Protein AF-A0A6L7A579-F1 (afdb_monomer_lite)

Structure (mmCIF, N/CA/C/O backbone):
data_AF-A0A6L7A579-F1
#
_entry.id   AF-A0A6L7A579-F1
#
loop_
_atom_site.group_PDB
_atom_site.id
_atom_site.type_symbol
_atom_site.label_atom_id
_atom_site.label_alt_id
_atom_site.label_comp_id
_atom_site.label_asym_id
_atom_site.label_entity_id
_atom_site.label_seq_id
_atom_site.pdbx_PDB_ins_code
_atom_site.Cartn_x
_atom_site.Cartn_y
_atom_site.Cartn_z
_atom_site.occupancy
_atom_site.B_iso_or_equiv
_atom_site.auth_seq_id
_atom_site.auth_comp_id
_atom_site.auth_asym_id
_atom_site.auth_atom_id
_atom_site.pdbx_PDB_model_num
ATOM 1 N N . THR A 1 1 ? -2.572 -8.302 8.431 1.00 76.50 1 THR A N 1
ATOM 2 C CA . THR A 1 1 ? -3.652 -7.282 8.384 1.00 76.50 1 THR A CA 1
ATOM 3 C C . THR A 1 1 ? -3.168 -5.839 8.601 1.00 76.50 1 THR A C 1
ATOM 5 O O . THR A 1 1 ? -3.385 -5.022 7.717 1.00 76.50 1 THR A O 1
ATOM 8 N N . ARG A 1 2 ? -2.414 -5.490 9.666 1.00 91.19 2 ARG A N 1
ATOM 9 C CA . ARG A 1 2 ? -2.017 -4.078 9.954 1.00 91.19 2 ARG A CA 1
ATOM 10 C C . ARG A 1 2 ? -1.195 -3.345 8.875 1.00 91.19 2 ARG A C 1
ATOM 12 O O . ARG A 1 2 ? -1.438 -2.178 8.607 1.00 91.19 2 ARG A O 1
ATOM 19 N N . LYS A 1 3 ? -0.236 -4.020 8.220 1.00 94.44 3 LYS A N 1
ATOM 20 C CA . LYS A 1 3 ? 0.605 -3.398 7.172 1.00 94.44 3 LYS A CA 1
ATOM 21 C C . LYS A 1 3 ? -0.217 -2.945 5.959 1.00 94.44 3 LYS A C 1
ATOM 23 O O . LYS A 1 3 ? 0.119 -1.949 5.327 1.00 94.44 3 LYS A O 1
ATOM 28 N N . TRP A 1 4 ? -1.281 -3.687 5.647 1.00 96.19 4 TRP A N 1
ATOM 29 C CA . TRP A 1 4 ? -2.246 -3.307 4.619 1.00 96.19 4 TRP A CA 1
ATOM 30 C C . TRP A 1 4 ? -3.017 -2.056 5.052 1.00 96.19 4 TRP A C 1
ATOM 32 O O . TRP A 1 4 ? -3.061 -1.090 4.294 1.00 96.19 4 TRP A O 1
ATOM 42 N N . ALA A 1 5 ? -3.503 -2.031 6.297 1.00 96.81 5 ALA A N 1
ATOM 43 C CA . ALA A 1 5 ? -4.303 -0.937 6.848 1.00 96.81 5 ALA A CA 1
ATOM 44 C C . ALA A 1 5 ? -3.596 0.430 6.752 1.00 96.81 5 ALA A C 1
ATOM 46 O O . ALA A 1 5 ? -4.201 1.403 6.311 1.00 96.81 5 ALA A O 1
ATOM 47 N N . TYR A 1 6 ? -2.284 0.489 7.026 1.00 95.38 6 TYR A N 1
ATOM 48 C CA . TYR A 1 6 ? -1.482 1.726 6.919 1.00 95.38 6 TYR A CA 1
ATOM 49 C C . TYR A 1 6 ? -1.500 2.350 5.521 1.00 95.38 6 TYR A C 1
ATOM 51 O O . TYR A 1 6 ? -1.305 3.553 5.359 1.00 95.38 6 TYR A O 1
ATOM 59 N N . ARG A 1 7 ? -1.678 1.522 4.486 1.00 95.19 7 ARG A N 1
ATOM 60 C CA . ARG A 1 7 ? -1.773 1.993 3.105 1.00 95.19 7 ARG A CA 1
ATOM 61 C C . ARG A 1 7 ? -3.219 2.201 2.681 1.00 95.19 7 ARG A C 1
ATOM 63 O O . ARG A 1 7 ? -3.471 3.198 2.014 1.00 95.19 7 ARG A O 1
ATOM 70 N N . ALA A 1 8 ? -4.103 1.279 3.047 1.00 96.88 8 ALA A N 1
ATOM 71 C CA . ALA A 1 8 ? -5.480 1.213 2.578 1.00 96.88 8 ALA A CA 1
ATOM 72 C C . ALA A 1 8 ? -6.372 2.328 3.138 1.00 96.88 8 ALA A C 1
ATOM 74 O O . ALA A 1 8 ? -7.205 2.822 2.393 1.00 96.88 8 ALA A O 1
ATOM 75 N N . ILE A 1 9 ? -6.130 2.820 4.362 1.00 96.62 9 ILE A N 1
ATOM 76 C CA . ILE A 1 9 ? -6.919 3.931 4.938 1.00 96.62 9 ILE A CA 1
ATOM 77 C C . ILE A 1 9 ? -6.885 5.203 4.070 1.00 96.62 9 ILE A C 1
ATOM 79 O O . ILE A 1 9 ? -7.814 6.000 4.057 1.00 96.62 9 ILE A O 1
ATOM 83 N N . ARG A 1 10 ? -5.825 5.362 3.269 1.00 95.62 10 ARG A N 1
ATOM 84 C CA . ARG A 1 10 ? -5.639 6.497 2.357 1.00 95.62 10 ARG A CA 1
ATOM 85 C C . ARG A 1 10 ? -6.471 6.395 1.072 1.00 95.62 10 ARG A C 1
ATOM 87 O O . ARG A 1 10 ? -6.445 7.327 0.276 1.00 95.62 10 ARG A O 1
ATOM 94 N N . GLN A 1 11 ? -7.185 5.290 0.839 1.00 95.44 11 GLN A N 1
ATOM 95 C CA . GLN A 1 11 ? -8.066 5.089 -0.320 1.00 95.44 11 GLN A CA 1
ATOM 96 C C . GLN A 1 11 ? -9.448 5.713 -0.081 1.00 95.44 11 GLN A C 1
ATOM 98 O O . GLN A 1 11 ? -10.465 5.040 -0.185 1.00 95.44 11 GLN A O 1
ATOM 103 N N . GLY A 1 12 ? -9.477 6.997 0.273 1.00 94.06 12 GLY A N 1
ATOM 104 C CA . GLY A 1 12 ? -10.725 7.739 0.472 1.00 94.06 12 GLY A CA 1
ATOM 105 C C . GLY A 1 12 ? -11.023 8.160 1.907 1.00 94.06 12 GLY A C 1
ATOM 106 O O . GLY A 1 12 ? -12.031 8.820 2.096 1.00 94.06 12 GLY A O 1
ATOM 107 N N . TRP A 1 13 ? -10.154 7.851 2.882 1.00 95.81 13 TRP A N 1
ATOM 108 C CA . TRP A 1 13 ? -10.311 8.274 4.285 1.00 95.81 13 TRP A CA 1
ATOM 109 C C . TRP A 1 13 ? -11.728 8.005 4.831 1.00 95.81 13 TRP A C 1
ATOM 111 O O . TRP A 1 13 ? -12.434 8.947 5.178 1.00 95.81 13 TRP A O 1
ATOM 121 N N . PRO A 1 14 ? -12.164 6.732 4.845 1.00 96.88 14 PRO A N 1
ATOM 122 C CA . PRO A 1 14 ? -13.537 6.376 5.187 1.00 96.88 14 PRO A CA 1
ATOM 123 C C . PRO A 1 14 ? -13.868 6.672 6.652 1.00 96.88 14 PRO A C 1
ATOM 125 O O . PRO A 1 14 ? -12.986 6.667 7.515 1.00 96.88 14 PRO A O 1
ATOM 128 N N . GLU A 1 15 ? -15.162 6.834 6.931 1.00 97.25 15 GLU A N 1
ATOM 129 C CA . GLU A 1 15 ? -15.686 6.940 8.293 1.00 97.25 15 GLU A CA 1
ATOM 130 C C . GLU A 1 15 ? -15.362 5.694 9.125 1.00 97.25 15 GLU A C 1
ATOM 132 O O . GLU A 1 15 ? -15.208 4.588 8.595 1.00 97.25 15 GLU A O 1
ATOM 137 N N . TYR A 1 16 ? -15.285 5.861 10.447 1.00 97.38 16 TYR A N 1
ATOM 138 C CA . TYR A 1 16 ? -14.775 4.824 11.347 1.00 97.38 16 TYR A CA 1
ATOM 139 C C . TYR A 1 16 ? -15.499 3.476 11.209 1.00 97.38 16 TYR A C 1
ATOM 141 O O . TYR A 1 16 ? -14.837 2.444 11.139 1.00 97.38 16 TYR A O 1
ATOM 149 N N . GLU A 1 17 ? -16.830 3.467 11.115 1.00 97.62 17 GLU A N 1
ATOM 150 C CA . GLU A 1 17 ? -17.601 2.219 11.000 1.00 97.62 17 GLU A CA 1
ATOM 151 C C . GLU A 1 17 ? -17.345 1.495 9.672 1.00 97.62 17 GLU A C 1
ATOM 153 O O . GLU A 1 17 ? -17.134 0.282 9.644 1.00 97.62 17 GLU A O 1
ATOM 158 N N . GLN A 1 18 ? -17.259 2.242 8.568 1.00 97.62 18 GLN A N 1
ATOM 159 C CA . GLN A 1 18 ? -16.896 1.682 7.263 1.00 97.62 18 GLN A CA 1
ATOM 160 C C . GLN A 1 18 ? -15.464 1.136 7.286 1.00 97.62 18 GLN A C 1
ATOM 162 O O . GLN A 1 18 ? -15.173 0.071 6.736 1.00 97.62 18 GLN A O 1
ATOM 167 N N . TRP A 1 19 ? -14.558 1.842 7.964 1.00 98.00 19 TRP A N 1
ATOM 168 C CA . TRP A 1 19 ? -13.176 1.415 8.118 1.00 98.00 19 TRP A CA 1
ATOM 169 C C . TRP A 1 19 ? -13.028 0.165 8.989 1.00 98.00 19 TRP A C 1
ATOM 171 O O . TRP A 1 19 ? -12.235 -0.729 8.674 1.00 98.00 19 TRP A O 1
ATOM 181 N N . LEU A 1 20 ? -13.799 0.082 10.073 1.00 98.06 20 LEU A N 1
ATOM 182 C CA . LEU A 1 20 ? -13.857 -1.082 10.944 1.00 98.06 20 LEU A CA 1
ATOM 183 C C . LEU A 1 20 ? -14.356 -2.304 10.173 1.00 98.06 20 LEU A C 1
ATOM 185 O O . LEU A 1 20 ? -13.724 -3.360 10.247 1.00 98.06 20 LEU A O 1
ATOM 189 N N . GLN A 1 21 ? -15.422 -2.139 9.392 1.00 97.75 21 GLN A N 1
ATOM 190 C CA . GLN A 1 21 ? -15.966 -3.194 8.544 1.00 97.75 21 GLN A CA 1
ATOM 191 C C . GLN A 1 21 ? -14.920 -3.698 7.537 1.00 97.75 21 GLN A C 1
ATOM 193 O O . GLN A 1 21 ? -14.650 -4.897 7.479 1.00 97.75 21 GLN A O 1
ATOM 198 N N . ALA A 1 22 ? -14.225 -2.796 6.837 1.00 97.50 22 ALA A N 1
ATOM 199 C CA . ALA A 1 22 ? -13.156 -3.170 5.906 1.00 97.50 22 ALA A CA 1
ATOM 200 C C . ALA A 1 22 ? -11.985 -3.897 6.602 1.00 97.50 22 ALA A C 1
ATOM 202 O O . ALA A 1 22 ? -11.414 -4.854 6.067 1.00 97.50 22 ALA A O 1
ATOM 203 N N . CYS A 1 23 ? -11.611 -3.464 7.811 1.00 97.62 23 CYS A N 1
ATOM 204 C CA . CYS A 1 23 ? -10.600 -4.145 8.623 1.00 97.62 23 CYS A CA 1
ATOM 205 C C . CYS A 1 23 ? -11.044 -5.552 9.036 1.00 97.62 23 CYS A C 1
ATOM 207 O O . CYS A 1 23 ? -10.220 -6.472 9.013 1.00 97.62 23 CYS A O 1
ATOM 209 N N . TYR A 1 24 ? -12.317 -5.716 9.400 1.00 97.69 24 TYR A N 1
ATOM 210 C CA . TYR A 1 24 ? -12.902 -6.998 9.778 1.00 97.69 24 TYR A CA 1
ATOM 211 C C . TYR A 1 24 ? -12.950 -7.957 8.592 1.00 97.69 24 TYR A C 1
ATOM 213 O O . TYR A 1 24 ? -12.372 -9.035 8.681 1.00 97.69 24 TYR A O 1
ATOM 221 N N . GLU A 1 25 ? -13.501 -7.546 7.451 1.00 96.81 25 GLU A N 1
ATOM 222 C CA . GLU A 1 25 ? -13.545 -8.367 6.232 1.00 96.81 25 GLU A CA 1
ATOM 223 C C . GLU A 1 25 ? -12.156 -8.858 5.831 1.00 96.81 25 GLU A C 1
ATOM 225 O O . GLU A 1 25 ? -11.950 -10.035 5.525 1.00 96.81 25 GLU A O 1
ATOM 230 N N . ARG A 1 26 ? -11.157 -7.970 5.898 1.00 96.94 26 ARG A N 1
ATOM 231 C CA . ARG A 1 26 ? -9.775 -8.332 5.588 1.00 96.94 26 ARG A CA 1
ATOM 232 C C . ARG A 1 26 ? -9.185 -9.304 6.607 1.00 96.94 26 ARG A C 1
ATOM 234 O O . ARG A 1 26 ? -8.410 -10.175 6.214 1.00 96.94 26 ARG A O 1
ATOM 241 N N . ALA A 1 27 ? -9.482 -9.132 7.893 1.00 96.69 27 ALA A N 1
ATOM 242 C CA . ALA A 1 27 ? -9.032 -10.041 8.944 1.00 96.69 27 ALA A CA 1
ATOM 243 C C . ALA A 1 27 ? -9.673 -11.425 8.782 1.00 96.69 27 ALA A C 1
ATOM 245 O O . ALA A 1 27 ? -8.947 -12.417 8.767 1.00 96.69 27 ALA A O 1
ATOM 246 N N . SER A 1 28 ? -10.984 -11.480 8.550 1.00 96.06 28 SER A N 1
ATOM 247 C CA . SER A 1 28 ? -11.737 -12.708 8.292 1.00 96.06 28 SER A CA 1
ATOM 248 C C . SER A 1 28 ? -11.216 -13.443 7.058 1.00 96.06 28 SER A C 1
ATOM 250 O O . SER A 1 28 ? -10.940 -14.636 7.129 1.00 96.06 28 SER A O 1
ATOM 252 N N . ALA A 1 29 ? -10.959 -12.733 5.954 1.00 95.88 29 ALA A N 1
ATOM 253 C CA . ALA A 1 29 ? -10.406 -13.331 4.738 1.00 95.88 29 ALA A CA 1
ATOM 254 C C . ALA A 1 29 ? -9.025 -13.981 4.948 1.00 95.88 29 ALA A C 1
ATOM 256 O O . ALA A 1 29 ? -8.717 -14.983 4.307 1.00 95.88 29 ALA A O 1
ATOM 257 N N . TYR A 1 30 ? -8.186 -13.425 5.831 1.00 95.00 30 TYR A N 1
ATOM 258 C CA . TYR A 1 30 ? -6.920 -14.061 6.208 1.00 95.00 30 TYR A CA 1
ATOM 259 C C . TYR A 1 30 ? -7.120 -15.226 7.177 1.00 95.00 30 TYR A C 1
ATOM 261 O O . TYR A 1 30 ? -6.435 -16.234 7.042 1.00 95.00 30 TYR A O 1
ATOM 269 N N . ASN A 1 31 ? -8.052 -15.102 8.123 1.00 96.19 31 ASN A N 1
ATOM 270 C CA . ASN A 1 31 ? -8.350 -16.151 9.094 1.00 96.19 31 ASN A CA 1
ATOM 271 C C . ASN A 1 31 ? -8.811 -17.452 8.413 1.00 96.19 31 ASN A C 1
ATOM 273 O O . ASN A 1 31 ? -8.404 -18.534 8.817 1.00 96.19 31 ASN A O 1
ATOM 277 N N . LEU A 1 32 ? -9.578 -17.342 7.321 1.00 94.75 32 LEU A N 1
ATOM 278 C CA . LEU A 1 32 ? -10.022 -18.483 6.507 1.00 94.75 32 LEU A CA 1
ATOM 279 C C . LEU A 1 32 ? -8.879 -19.249 5.816 1.00 94.75 32 LEU A C 1
ATOM 281 O O . LEU A 1 32 ? -9.097 -20.356 5.337 1.00 94.75 32 LEU A O 1
ATOM 285 N N . GLN A 1 33 ? -7.675 -18.677 5.736 1.00 95.50 33 GLN A N 1
ATOM 286 C CA . GLN A 1 33 ? -6.506 -19.340 5.144 1.00 95.50 33 GLN A CA 1
ATOM 287 C C . GLN A 1 33 ? -5.735 -20.192 6.161 1.00 95.50 33 GLN A C 1
ATOM 289 O O . GLN A 1 33 ? -4.794 -20.890 5.781 1.00 95.50 33 GLN A O 1
ATOM 294 N N . PHE A 1 34 ? -6.082 -20.119 7.448 1.00 94.50 34 PHE A N 1
ATOM 295 C CA . PHE A 1 34 ? -5.452 -20.930 8.482 1.00 94.50 34 PHE A CA 1
ATOM 296 C C . PHE A 1 34 ? -6.043 -22.339 8.510 1.00 94.50 34 PHE A C 1
ATOM 298 O O . PHE A 1 34 ? -7.240 -22.525 8.314 1.00 94.50 34 PHE A O 1
ATOM 305 N N . SER A 1 35 ? -5.202 -23.336 8.799 1.00 95.19 35 SER A N 1
ATOM 306 C CA . SER A 1 35 ? -5.648 -24.724 8.988 1.00 95.19 35 SER A CA 1
ATOM 307 C C . SER A 1 35 ? -6.612 -24.876 10.168 1.00 95.19 35 SER A C 1
ATOM 309 O O . SER A 1 35 ? -7.469 -25.752 10.143 1.00 95.19 35 SER A O 1
ATOM 311 N N . ALA A 1 36 ? -6.487 -24.008 11.174 1.00 95.38 36 ALA A N 1
ATOM 312 C CA . ALA A 1 36 ? -7.433 -23.854 12.270 1.00 95.38 36 ALA A CA 1
ATOM 313 C C . ALA A 1 36 ? -7.782 -22.360 12.420 1.00 95.38 36 ALA A C 1
ATOM 315 O O . ALA A 1 36 ? -6.967 -21.599 12.952 1.00 95.38 36 ALA A O 1
ATOM 316 N N . PRO A 1 37 ? -8.941 -21.911 11.908 1.00 95.81 37 PRO A N 1
ATOM 317 C CA . PRO A 1 37 ? -9.372 -20.522 12.031 1.00 95.81 37 PRO A CA 1
ATOM 318 C C . PRO A 1 37 ? -9.628 -20.116 13.488 1.00 95.81 37 PRO A C 1
ATOM 320 O O . PRO A 1 37 ? -10.117 -20.908 14.291 1.00 95.81 37 PRO A O 1
ATOM 323 N N . LEU A 1 38 ? -9.335 -18.855 13.806 1.00 95.56 38 LEU A N 1
ATOM 324 C CA . LEU A 1 38 ? -9.695 -18.223 15.078 1.00 95.56 38 LEU A CA 1
ATOM 325 C C . LEU A 1 38 ? -11.209 -18.016 15.181 1.00 95.56 38 LEU A C 1
ATOM 327 O O . LEU A 1 38 ? -11.895 -17.918 14.157 1.00 95.56 38 LEU A O 1
ATOM 331 N N . ASP A 1 39 ? -11.710 -17.883 16.408 1.00 96.06 39 ASP A N 1
ATOM 332 C CA . ASP A 1 39 ? -13.105 -17.541 16.657 1.00 96.06 39 ASP A CA 1
ATOM 333 C C . ASP A 1 39 ? -13.438 -16.110 16.209 1.00 96.06 39 ASP A C 1
ATOM 335 O O . ASP A 1 39 ? -12.579 -15.244 16.015 1.00 96.06 39 ASP A O 1
ATOM 339 N N . GLU A 1 40 ? -14.731 -15.852 16.037 1.00 94.25 40 GLU A N 1
ATOM 340 C CA . GLU A 1 40 ? -15.194 -14.577 15.509 1.00 94.25 40 GLU A CA 1
ATOM 341 C C . GLU A 1 40 ? -14.887 -13.393 16.441 1.00 94.25 40 GLU A C 1
ATOM 343 O O . GLU A 1 40 ? -14.600 -12.291 15.960 1.00 94.25 40 GLU A O 1
ATOM 348 N N . ASN A 1 41 ? -14.922 -13.593 17.761 1.00 96.50 41 ASN A N 1
ATOM 349 C CA . ASN A 1 41 ? -14.671 -12.514 18.714 1.00 96.50 41 ASN A CA 1
ATOM 350 C C . ASN A 1 41 ? -13.207 -12.083 18.669 1.00 96.50 41 ASN A C 1
ATOM 352 O O . ASN A 1 41 ? -12.935 -10.880 18.656 1.00 96.50 41 ASN A O 1
ATOM 356 N N . GLU A 1 42 ? -12.286 -13.037 18.553 1.00 96.62 42 GLU A N 1
ATOM 357 C CA . GLU A 1 42 ? -10.859 -12.763 18.402 1.00 96.62 42 GLU A CA 1
ATOM 358 C C . GLU A 1 42 ? -10.576 -11.998 17.100 1.00 96.62 42 GLU A C 1
ATOM 360 O O . GLU A 1 42 ? -9.917 -10.951 17.105 1.00 96.62 42 GLU A O 1
ATOM 365 N N . VAL A 1 43 ? -11.165 -12.429 15.976 1.00 96.94 43 VAL A N 1
ATOM 366 C CA . VAL A 1 43 ? -11.030 -11.727 14.685 1.00 96.94 43 VAL A CA 1
ATOM 367 C C . VAL A 1 43 ? -11.582 -10.300 14.764 1.00 96.94 43 VAL A C 1
ATOM 369 O O . VAL A 1 43 ? -10.920 -9.354 14.318 1.00 96.94 43 VAL A O 1
ATOM 372 N N . ARG A 1 44 ? -12.763 -10.110 15.369 1.00 96.75 44 ARG A N 1
ATOM 373 C CA . ARG A 1 44 ? -13.348 -8.776 15.602 1.00 96.75 44 ARG A CA 1
ATOM 374 C C . ARG A 1 44 ? -12.468 -7.925 16.517 1.00 96.75 44 ARG A C 1
ATOM 376 O O . ARG A 1 44 ? -12.316 -6.731 16.258 1.00 96.75 44 ARG A O 1
ATOM 383 N N . GLY A 1 45 ? -11.872 -8.506 17.556 1.00 97.62 45 GLY A N 1
ATOM 384 C CA . GLY A 1 45 ? -10.957 -7.823 18.473 1.00 97.62 45 GLY A CA 1
ATOM 385 C C . GLY A 1 45 ? -9.713 -7.296 17.757 1.00 97.62 45 GLY A C 1
ATOM 386 O O . GLY A 1 45 ? -9.379 -6.110 17.862 1.00 97.62 45 GLY A O 1
ATOM 387 N N . ILE A 1 46 ? -9.084 -8.142 16.938 1.00 96.75 46 ILE 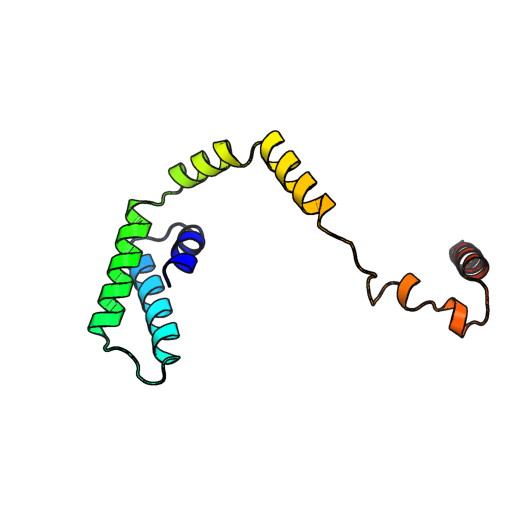A N 1
ATOM 388 C CA . ILE A 1 46 ? -7.932 -7.767 16.106 1.00 96.75 46 ILE A CA 1
ATOM 389 C C . ILE A 1 46 ? -8.317 -6.658 15.119 1.00 96.75 46 ILE A C 1
ATOM 391 O O . ILE A 1 46 ? -7.589 -5.668 14.985 1.00 96.75 46 ILE A O 1
ATOM 395 N N . ALA A 1 47 ? -9.463 -6.790 14.445 1.00 97.69 47 ALA A N 1
ATOM 396 C CA . ALA A 1 47 ? -9.957 -5.786 13.506 1.00 97.69 47 ALA A CA 1
ATOM 397 C C . ALA A 1 47 ? -10.195 -4.430 14.188 1.00 97.69 47 ALA A C 1
ATOM 399 O O . ALA A 1 47 ? -9.693 -3.415 13.702 1.00 97.69 47 ALA A O 1
ATOM 400 N N . LYS A 1 48 ? -10.864 -4.414 15.350 1.00 97.94 48 LYS A N 1
ATOM 401 C CA . LYS A 1 48 ? -11.095 -3.204 16.158 1.00 97.94 48 LYS A CA 1
ATOM 402 C C . LYS A 1 48 ? -9.796 -2.540 16.595 1.00 97.94 48 LYS A C 1
ATOM 404 O O . LYS A 1 48 ? -9.668 -1.324 16.478 1.00 97.94 48 LYS A O 1
ATOM 409 N N . SER A 1 49 ? -8.820 -3.319 17.059 1.00 97.62 49 SER A N 1
ATOM 410 C CA . SER A 1 49 ? -7.510 -2.800 17.470 1.00 97.62 49 SER A CA 1
ATOM 411 C C . SER A 1 49 ? -6.800 -2.079 16.317 1.00 97.62 49 SER A C 1
ATOM 413 O O . SER A 1 49 ? -6.343 -0.941 16.463 1.00 97.62 49 SER A O 1
ATOM 415 N N . ILE A 1 50 ? -6.782 -2.698 15.132 1.00 97.44 50 ILE A N 1
ATOM 416 C CA . ILE A 1 50 ? -6.178 -2.111 13.930 1.00 97.44 50 ILE A CA 1
ATOM 417 C C . ILE A 1 50 ? -6.944 -0.863 13.482 1.00 97.44 50 ILE A C 1
ATOM 419 O O . ILE A 1 50 ? -6.312 0.167 13.229 1.00 97.44 50 ILE A O 1
ATOM 423 N N . ALA A 1 51 ? -8.273 -0.942 13.391 1.00 97.81 51 ALA A N 1
ATOM 424 C CA . ALA A 1 51 ? -9.123 0.160 12.952 1.00 97.81 51 ALA A CA 1
ATOM 425 C C . ALA A 1 51 ? -8.955 1.377 13.868 1.00 97.81 51 ALA A C 1
ATOM 427 O O . ALA A 1 51 ? -8.605 2.454 13.393 1.00 97.81 51 ALA A O 1
ATOM 428 N N . LYS A 1 52 ? -9.073 1.187 15.187 1.00 97.81 52 LYS A N 1
ATOM 429 C CA . LYS A 1 52 ? -8.921 2.254 16.185 1.00 97.81 52 LYS A CA 1
ATOM 430 C C . LYS A 1 52 ? -7.545 2.910 16.128 1.00 97.81 52 LYS A C 1
ATOM 432 O O . LYS A 1 52 ? -7.446 4.133 16.100 1.00 97.81 52 LYS A O 1
ATOM 437 N N . TRP A 1 53 ? -6.472 2.118 16.085 1.00 97.69 53 TRP A N 1
ATOM 438 C CA . TRP A 1 53 ? -5.123 2.682 16.035 1.00 97.69 53 TRP A CA 1
ATOM 439 C C . TRP A 1 53 ? -4.880 3.458 14.737 1.00 97.69 53 TRP A C 1
ATOM 441 O O . TRP A 1 53 ? -4.355 4.567 14.765 1.00 97.69 53 TRP A O 1
ATOM 451 N N . THR A 1 54 ? -5.284 2.904 13.592 1.00 97.25 54 THR A N 1
ATOM 452 C CA . THR A 1 54 ? -5.075 3.572 12.299 1.00 97.25 54 THR A CA 1
ATOM 453 C C . THR A 1 54 ? -5.917 4.833 12.144 1.00 97.25 54 THR A C 1
ATOM 455 O O . THR A 1 54 ? -5.381 5.836 11.688 1.00 97.25 54 THR A O 1
ATOM 458 N N . PHE A 1 55 ? -7.170 4.824 12.591 1.00 96.38 55 PHE A N 1
ATOM 459 C CA . PHE A 1 55 ? -8.050 5.991 12.536 1.00 96.38 55 PHE A CA 1
ATOM 460 C C . PHE A 1 55 ? -7.550 7.145 13.423 1.00 96.38 55 PHE A C 1
ATOM 462 O O . PHE A 1 55 ? -7.587 8.300 13.023 1.00 96.38 55 PHE A O 1
ATOM 469 N N . ASN A 1 56 ? -6.990 6.837 14.598 1.00 96.25 56 ASN A N 1
ATOM 470 C CA . ASN A 1 56 ? -6.447 7.861 15.499 1.00 96.25 56 ASN A CA 1
ATOM 471 C C . ASN A 1 56 ? -5.101 8.434 15.025 1.00 96.25 56 ASN A C 1
ATOM 473 O O . ASN A 1 56 ? -4.781 9.607 15.242 1.00 96.25 56 ASN A O 1
ATOM 477 N N . ILE A 1 57 ? -4.253 7.592 14.431 1.00 95.94 57 ILE A N 1
ATOM 478 C CA . ILE A 1 57 ? -2.885 7.982 14.082 1.00 95.94 57 ILE A CA 1
ATOM 479 C C . ILE A 1 57 ? -2.809 8.617 12.699 1.00 95.94 57 ILE A C 1
ATOM 481 O O . ILE A 1 57 ? -2.069 9.591 12.542 1.00 95.94 57 ILE A O 1
ATOM 485 N N . PHE A 1 58 ? -3.546 8.100 11.718 1.00 95.75 58 PHE A N 1
ATOM 486 C CA . PHE A 1 58 ? -3.471 8.548 10.332 1.00 95.75 58 PHE A CA 1
ATOM 487 C C . PHE A 1 58 ? -4.575 9.554 10.052 1.00 95.75 58 PHE A C 1
ATOM 489 O O . PHE A 1 58 ? -5.732 9.328 10.370 1.00 95.75 58 PHE A O 1
ATOM 496 N N . SER A 1 59 ? -4.204 10.638 9.388 1.00 95.38 59 SER A N 1
ATOM 497 C CA . SER A 1 59 ? -5.148 11.589 8.824 1.00 95.38 59 SER A CA 1
ATOM 498 C C . SER A 1 59 ? -4.607 12.098 7.496 1.00 95.38 59 SER A C 1
ATOM 500 O O . SER A 1 59 ? -3.414 11.925 7.189 1.00 95.38 59 SER A O 1
ATOM 502 N N . LYS A 1 60 ? -5.478 12.726 6.710 1.00 95.62 60 LYS A N 1
ATOM 503 C CA . LYS A 1 60 ? -5.099 13.326 5.433 1.00 95.62 60 LYS A CA 1
ATOM 504 C C . LYS A 1 60 ? -4.003 14.371 5.629 1.00 95.62 60 LYS A C 1
ATOM 506 O O . LYS A 1 60 ? -2.983 14.313 4.951 1.00 95.62 60 LYS A O 1
ATOM 511 N N . GLU A 1 61 ? -4.145 15.219 6.638 1.00 96.12 61 GLU A N 1
ATOM 512 C CA . GLU A 1 61 ? -3.227 16.315 6.965 1.00 96.12 61 GLU A CA 1
ATOM 513 C C . GLU A 1 61 ? -1.856 15.777 7.385 1.00 96.12 61 GLU A C 1
ATOM 515 O O . GLU A 1 61 ? -0.822 16.230 6.894 1.00 96.12 61 GLU A O 1
ATOM 520 N N . LYS A 1 62 ? -1.829 14.754 8.252 1.00 95.44 62 LYS A N 1
ATOM 521 C CA . LYS A 1 62 ? -0.579 14.096 8.664 1.00 95.44 62 LYS A CA 1
ATOM 522 C C . LYS A 1 62 ? 0.125 13.441 7.482 1.00 95.44 62 LYS A C 1
ATOM 524 O O . LYS A 1 62 ? 1.353 13.479 7.396 1.00 95.44 62 LYS A O 1
ATOM 529 N N . PHE A 1 63 ? -0.633 12.834 6.570 1.00 94.81 63 PHE A N 1
ATOM 530 C CA . PHE A 1 63 ? -0.058 12.241 5.370 1.00 94.81 63 PHE A CA 1
ATOM 531 C C . PHE A 1 63 ? 0.489 13.308 4.416 1.00 94.81 63 PHE A C 1
ATOM 533 O O . PHE A 1 63 ? 1.591 13.143 3.898 1.00 94.81 63 PHE A O 1
ATOM 540 N N . GLU A 1 64 ? -0.225 14.413 4.221 1.00 95.19 64 GLU A N 1
ATOM 541 C CA . GLU A 1 64 ? 0.232 15.543 3.409 1.00 95.19 64 GLU A CA 1
ATOM 542 C C . GLU A 1 64 ? 1.498 16.191 3.978 1.00 95.19 64 GLU A C 1
ATOM 544 O O . GLU A 1 64 ? 2.435 16.456 3.224 1.00 95.19 64 GLU A O 1
ATOM 549 N N . ALA A 1 65 ? 1.572 16.384 5.299 1.00 95.88 65 ALA A N 1
ATOM 550 C CA . ALA A 1 65 ? 2.781 16.848 5.979 1.00 95.88 65 ALA A CA 1
ATOM 551 C C . ALA A 1 65 ? 3.949 15.878 5.748 1.00 95.88 65 ALA A C 1
ATOM 553 O O . ALA A 1 65 ? 5.001 16.274 5.251 1.00 95.88 65 ALA A O 1
ATOM 554 N N . TYR A 1 66 ? 3.727 14.579 5.969 1.00 94.25 66 TYR A N 1
ATOM 555 C CA . TYR A 1 66 ? 4.729 13.553 5.684 1.00 94.25 66 TYR A CA 1
ATOM 556 C C . TYR A 1 66 ? 5.211 13.587 4.226 1.00 94.25 66 TYR A C 1
ATOM 558 O O . TYR A 1 66 ? 6.409 13.438 3.966 1.00 94.25 66 TYR A O 1
ATOM 566 N N . VAL A 1 67 ? 4.306 13.756 3.256 1.00 94.12 67 VAL A N 1
ATOM 567 C CA . VA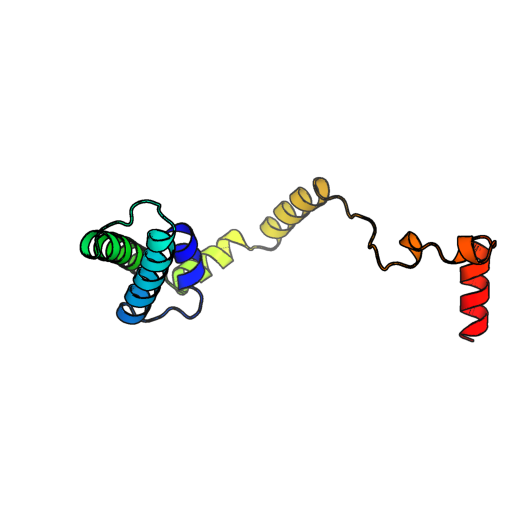L A 1 67 ? 4.669 13.848 1.835 1.00 94.12 67 VAL A CA 1
ATOM 568 C C . VAL A 1 67 ? 5.527 15.082 1.594 1.00 94.12 67 VAL A C 1
ATOM 570 O O . VAL A 1 67 ? 6.589 14.954 0.989 1.00 94.12 67 VAL A O 1
ATOM 573 N N . ARG A 1 68 ? 5.127 16.241 2.118 1.00 94.56 68 ARG A N 1
ATOM 574 C CA . ARG A 1 68 ? 5.882 17.495 2.009 1.00 94.56 68 ARG A CA 1
ATOM 575 C C . ARG A 1 68 ? 7.311 17.349 2.536 1.00 94.56 68 ARG A C 1
ATOM 577 O O . ARG A 1 68 ? 8.255 17.707 1.836 1.00 94.56 68 ARG A O 1
ATOM 584 N N . ASP A 1 69 ? 7.465 16.732 3.703 1.00 94.00 69 ASP A N 1
ATOM 585 C CA . ASP A 1 69 ? 8.760 16.586 4.374 1.00 94.00 69 ASP A CA 1
ATOM 586 C C . ASP A 1 69 ? 9.661 15.549 3.688 1.00 94.00 69 ASP A C 1
ATOM 588 O O . ASP A 1 69 ? 10.879 15.706 3.605 1.00 94.00 69 ASP A O 1
ATOM 592 N N . SER A 1 70 ? 9.073 14.467 3.166 1.00 92.56 70 SER A N 1
ATOM 593 C CA . SER A 1 70 ? 9.828 13.302 2.681 1.00 92.56 70 SER A CA 1
ATOM 594 C C . SER A 1 70 ? 9.924 13.165 1.159 1.00 92.56 70 SER A C 1
ATOM 596 O O . SER A 1 70 ? 10.722 12.350 0.683 1.00 92.56 70 SER A O 1
ATOM 598 N N . HIS A 1 71 ? 9.120 13.900 0.385 1.00 93.06 71 HIS A N 1
ATOM 599 C CA . HIS A 1 71 ? 9.068 13.829 -1.085 1.00 93.06 71 HIS A CA 1
ATOM 600 C C . HIS A 1 71 ? 9.628 15.074 -1.773 1.00 93.06 71 HIS A C 1
ATOM 602 O O . HIS A 1 71 ? 9.389 15.271 -2.963 1.00 93.06 71 HIS A O 1
ATOM 608 N N . SER A 1 72 ? 10.434 15.877 -1.075 1.00 94.75 72 SER A N 1
ATOM 609 C CA . SER A 1 72 ? 11.177 16.955 -1.725 1.00 94.75 72 SER A CA 1
ATOM 610 C C . SER A 1 72 ? 12.004 16.423 -2.904 1.00 94.75 72 SER A C 1
ATOM 612 O O . SER A 1 72 ? 12.508 15.290 -2.887 1.00 94.75 72 SER A O 1
ATOM 614 N N . SER A 1 73 ? 12.165 17.253 -3.937 1.00 94.44 73 SER A N 1
ATOM 615 C CA . SER A 1 73 ? 12.913 16.911 -5.156 1.00 94.44 73 SER A CA 1
ATOM 616 C C . SER A 1 73 ? 14.314 16.383 -4.839 1.00 94.44 73 SER A C 1
ATOM 618 O O . SER A 1 73 ? 14.771 15.408 -5.437 1.00 94.44 73 SER A O 1
ATOM 620 N N . LYS A 1 74 ? 14.970 16.962 -3.826 1.00 96.19 74 LYS A N 1
ATOM 621 C CA . LYS A 1 74 ? 16.282 16.528 -3.345 1.00 96.19 74 LYS A CA 1
ATOM 622 C C . LYS A 1 74 ? 16.256 15.103 -2.793 1.00 96.19 74 LYS A C 1
ATOM 624 O O . LYS A 1 74 ? 17.100 14.292 -3.177 1.00 96.19 74 LYS A O 1
ATOM 629 N N . ILE A 1 75 ? 15.298 14.780 -1.922 1.00 95.31 75 ILE A N 1
ATOM 630 C CA . ILE A 1 75 ? 15.187 13.443 -1.321 1.00 95.31 75 ILE A CA 1
ATOM 631 C C . ILE A 1 75 ? 14.837 12.405 -2.394 1.00 95.31 75 ILE A C 1
ATOM 633 O O . ILE A 1 75 ? 15.471 11.348 -2.457 1.00 95.31 75 ILE A O 1
ATOM 637 N N . GLN A 1 76 ? 13.875 12.711 -3.269 1.00 96.56 76 GLN A N 1
ATOM 638 C CA . GLN A 1 76 ? 13.479 11.818 -4.363 1.00 96.56 76 GLN A CA 1
ATOM 639 C C . GLN A 1 76 ? 14.620 11.597 -5.361 1.00 96.56 76 GLN A C 1
ATOM 641 O O . GLN A 1 76 ? 14.866 10.460 -5.753 1.00 96.56 76 GLN A O 1
ATOM 646 N N . SER A 1 77 ? 15.400 12.632 -5.685 1.00 96.50 77 SER A N 1
ATOM 647 C CA . SER A 1 77 ? 16.601 12.510 -6.522 1.00 96.50 77 SER A CA 1
ATOM 648 C C . SER A 1 77 ? 17.646 11.577 -5.900 1.00 96.50 77 SER A C 1
ATOM 650 O O . SER A 1 77 ? 18.175 10.692 -6.574 1.00 96.50 77 SER A O 1
ATOM 652 N N . ILE A 1 78 ? 17.909 11.693 -4.592 1.00 96.81 78 ILE A N 1
ATOM 653 C CA . ILE A 1 78 ? 18.853 10.805 -3.893 1.00 96.81 78 ILE A CA 1
ATOM 654 C C . ILE A 1 78 ? 18.367 9.351 -3.924 1.00 96.81 78 ILE A C 1
ATOM 656 O O . ILE A 1 78 ? 19.163 8.451 -4.204 1.00 96.81 78 ILE A O 1
ATOM 660 N N . ARG A 1 79 ? 17.077 9.114 -3.655 1.00 96.31 79 ARG A N 1
ATOM 661 C CA . ARG A 1 79 ? 16.465 7.775 -3.709 1.00 96.31 79 ARG A CA 1
ATOM 662 C C . ARG A 1 79 ? 16.514 7.198 -5.122 1.00 96.31 79 ARG A C 1
ATOM 664 O O . ARG A 1 79 ? 16.961 6.067 -5.292 1.00 96.31 79 ARG A O 1
ATOM 671 N N . GLY A 1 80 ? 16.133 7.993 -6.120 1.00 96.38 80 GLY A N 1
ATOM 672 C CA . GLY A 1 80 ? 16.157 7.625 -7.534 1.00 96.38 80 GLY A CA 1
ATOM 673 C C . GLY A 1 80 ? 17.561 7.274 -8.015 1.00 96.38 80 GLY A C 1
ATOM 674 O O . GLY A 1 80 ? 17.743 6.241 -8.647 1.00 96.38 80 GLY A O 1
ATOM 675 N N . ARG A 1 81 ? 18.578 8.055 -7.630 1.00 96.94 81 ARG A N 1
ATOM 676 C CA . ARG A 1 81 ? 19.985 7.747 -7.928 1.00 96.94 81 ARG A CA 1
ATOM 677 C C . ARG A 1 81 ? 20.417 6.416 -7.315 1.00 96.94 81 ARG A C 1
ATOM 679 O O . ARG A 1 81 ? 20.984 5.590 -8.019 1.00 96.94 81 ARG A O 1
ATOM 686 N N . LYS A 1 82 ? 20.138 6.187 -6.025 1.00 96.94 82 LYS A N 1
ATOM 687 C CA . LYS A 1 82 ? 20.470 4.914 -5.358 1.00 96.94 82 LYS A CA 1
ATOM 688 C C . LYS A 1 82 ? 19.783 3.726 -6.039 1.00 96.94 82 LYS A C 1
ATOM 690 O O . LYS A 1 82 ? 20.439 2.728 -6.312 1.00 96.94 82 LYS A O 1
ATOM 695 N N . GLY A 1 83 ? 18.492 3.853 -6.351 1.00 96.31 83 GLY A N 1
ATOM 696 C CA . GLY A 1 83 ? 17.740 2.827 -7.075 1.00 96.31 83 GLY A CA 1
ATOM 697 C C . GLY A 1 83 ? 18.291 2.581 -8.481 1.00 96.31 83 GLY A C 1
ATOM 698 O O . GLY A 1 83 ? 18.473 1.432 -8.867 1.00 96.31 83 GLY A O 1
ATOM 699 N N . GLY A 1 84 ? 18.633 3.650 -9.203 1.00 96.25 84 GLY A N 1
ATOM 700 C CA . GLY A 1 84 ? 19.201 3.604 -10.549 1.00 96.25 84 GLY A CA 1
ATOM 701 C C . GLY A 1 84 ? 20.549 2.889 -10.617 1.00 96.25 84 GLY A C 1
ATOM 702 O O . GLY A 1 84 ? 20.765 2.108 -11.535 1.00 96.25 84 GLY A O 1
ATOM 703 N N . LEU A 1 85 ? 21.419 3.099 -9.621 1.00 95.75 85 LEU A N 1
ATOM 704 C CA . LEU A 1 85 ? 22.722 2.426 -9.523 1.00 95.75 85 LEU A CA 1
ATOM 705 C C . LEU A 1 85 ? 22.597 0.910 -9.312 1.00 95.75 85 LEU A C 1
ATOM 707 O O . LEU A 1 85 ? 23.435 0.153 -9.793 1.00 95.75 85 LEU A O 1
ATOM 711 N N . ILE A 1 86 ? 21.564 0.470 -8.590 1.00 95.62 86 ILE A N 1
ATOM 712 C CA . ILE A 1 86 ? 21.306 -0.954 -8.328 1.00 95.62 86 ILE A CA 1
ATOM 713 C C . ILE A 1 86 ? 20.563 -1.591 -9.509 1.00 95.62 86 ILE A C 1
ATOM 715 O O . ILE A 1 86 ? 20.800 -2.747 -9.859 1.00 95.62 86 ILE A O 1
ATOM 719 N N . SER A 1 87 ? 19.646 -0.846 -10.126 1.00 95.12 87 SER A N 1
ATOM 720 C CA . SER A 1 87 ? 18.800 -1.355 -11.197 1.00 95.12 87 SER A CA 1
ATOM 721 C C . SER A 1 87 ? 19.590 -1.605 -12.481 1.00 95.12 87 SER A C 1
ATOM 723 O O . SER A 1 87 ? 20.375 -0.769 -12.922 1.00 95.12 87 SER A O 1
ATOM 725 N N . LYS A 1 88 ? 19.314 -2.730 -13.141 1.00 92.50 88 LYS A N 1
ATOM 726 C CA . LYS A 1 88 ? 19.771 -3.009 -14.506 1.00 92.50 88 LYS A CA 1
ATOM 727 C C . LYS A 1 88 ? 18.549 -3.194 -15.392 1.00 92.50 88 LYS A C 1
ATOM 729 O O . LYS A 1 88 ? 17.647 -3.958 -15.054 1.00 92.50 88 LYS A O 1
ATOM 734 N N . ARG A 1 89 ? 18.500 -2.493 -16.526 1.00 88.38 89 ARG A N 1
ATOM 735 C CA . ARG A 1 89 ? 17.415 -2.665 -17.499 1.00 88.38 89 ARG A CA 1
ATOM 736 C C . ARG A 1 89 ? 17.674 -3.937 -18.312 1.00 88.38 89 ARG A C 1
ATOM 738 O O . ARG A 1 89 ? 18.683 -4.023 -19.005 1.00 88.38 89 ARG A O 1
ATOM 745 N N . GLY A 1 90 ? 16.759 -4.900 -18.230 1.00 87.06 90 GLY A N 1
ATOM 746 C CA . GLY A 1 90 ? 16.762 -6.089 -19.086 1.00 87.06 90 GLY A CA 1
ATOM 747 C C . GLY A 1 90 ? 16.351 -5.781 -20.530 1.00 87.06 90 GLY A C 1
ATOM 748 O O . GLY A 1 90 ? 15.824 -4.706 -20.830 1.00 87.06 90 GLY A O 1
ATOM 749 N N . ALA A 1 91 ? 16.581 -6.733 -21.436 1.00 89.50 91 ALA A N 1
ATOM 750 C CA . ALA A 1 91 ? 16.075 -6.649 -22.802 1.00 89.50 91 ALA A CA 1
ATOM 751 C C . ALA A 1 91 ? 14.552 -6.864 -22.819 1.00 89.50 91 ALA A C 1
ATOM 753 O O . ALA A 1 91 ? 14.038 -7.750 -22.141 1.00 89.50 91 ALA A O 1
ATOM 754 N N . SER A 1 92 ? 13.822 -6.058 -23.593 1.00 90.38 92 SER A N 1
ATOM 755 C CA . SER A 1 92 ? 12.376 -6.241 -23.758 1.00 90.38 92 SER A CA 1
ATOM 756 C C . SER A 1 92 ? 12.108 -7.432 -24.690 1.00 90.38 92 SER A C 1
ATOM 758 O O . SER A 1 92 ? 12.606 -7.392 -25.821 1.00 90.38 92 SER A O 1
ATOM 760 N N . PRO A 1 93 ? 11.330 -8.458 -24.285 1.00 88.06 93 PRO A N 1
ATOM 761 C CA . PRO A 1 93 ? 11.085 -9.654 -25.101 1.00 88.06 93 PRO A CA 1
ATOM 762 C C . PRO A 1 93 ? 10.490 -9.350 -26.479 1.00 88.06 93 PRO A C 1
ATOM 76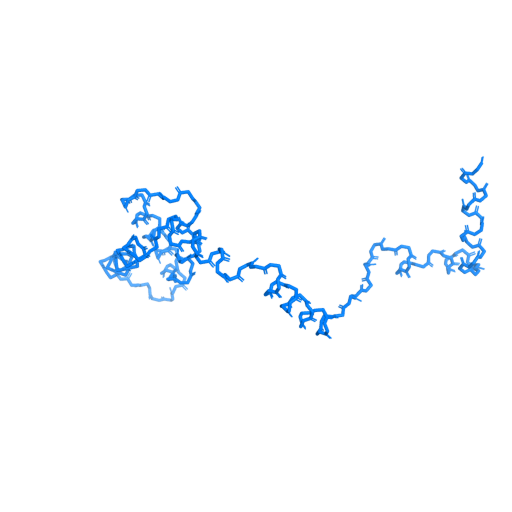4 O O . PRO A 1 93 ? 10.860 -9.969 -27.468 1.00 88.06 93 PRO A O 1
ATOM 767 N N . LEU A 1 94 ? 9.625 -8.337 -26.550 1.00 90.31 94 LEU A N 1
ATOM 768 C CA . LEU A 1 94 ? 8.914 -7.943 -27.770 1.00 90.31 94 LEU A CA 1
ATOM 769 C C . LEU A 1 94 ? 9.691 -6.941 -28.634 1.00 90.31 94 LEU A C 1
ATOM 771 O O . LEU A 1 94 ? 9.193 -6.479 -29.659 1.00 90.31 94 LEU A O 1
ATOM 775 N N . SER A 1 95 ? 10.899 -6.543 -28.227 1.00 92.19 95 SER A N 1
ATOM 776 C CA . SER A 1 95 ? 11.677 -5.600 -29.028 1.00 92.19 95 SER A CA 1
ATOM 777 C C . SER A 1 95 ? 12.304 -6.294 -30.236 1.00 92.19 95 SER A C 1
ATOM 779 O O . SER A 1 95 ? 12.837 -7.394 -30.115 1.00 92.19 95 SER A O 1
ATOM 781 N N . GLN A 1 96 ? 12.367 -5.596 -31.376 1.00 90.00 96 GLN A N 1
ATOM 782 C CA . GLN A 1 96 ? 13.121 -6.047 -32.562 1.00 90.00 96 GLN A CA 1
ATOM 783 C C . GLN A 1 96 ? 14.593 -6.341 -32.242 1.00 90.00 96 G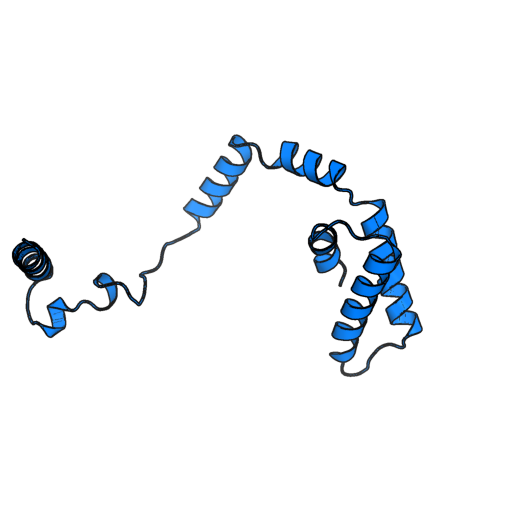LN A C 1
ATOM 785 O O . GLN A 1 96 ? 15.243 -7.124 -32.925 1.00 90.00 96 GLN A O 1
ATOM 790 N N . ARG A 1 97 ? 15.131 -5.718 -31.185 1.00 90.12 97 ARG A N 1
ATOM 791 C CA . ARG A 1 97 ? 16.480 -5.993 -30.689 1.00 90.12 97 ARG A CA 1
ATOM 792 C C . ARG A 1 97 ? 16.612 -7.381 -30.066 1.00 90.12 97 ARG A C 1
ATOM 794 O O . ARG A 1 97 ? 17.695 -7.946 -30.137 1.00 90.12 97 ARG A O 1
ATOM 801 N N . THR A 1 98 ? 15.540 -7.898 -29.482 1.00 91.44 98 THR A N 1
ATOM 802 C CA . THR A 1 98 ? 15.498 -9.226 -28.866 1.00 91.44 98 THR A CA 1
ATOM 803 C C . THR A 1 98 ? 15.089 -10.293 -29.872 1.00 91.44 98 THR A C 1
ATOM 805 O O . THR A 1 98 ? 15.754 -11.320 -29.932 1.00 91.44 98 THR A O 1
ATOM 808 N N . SER A 1 99 ? 14.063 -10.043 -30.696 1.00 91.81 99 SER A N 1
ATOM 809 C CA . SER A 1 99 ? 13.625 -10.999 -31.725 1.00 91.81 99 SER A CA 1
ATOM 810 C C . SER A 1 99 ? 14.590 -11.112 -32.906 1.00 91.81 99 SER A C 1
ATOM 812 O O . SER A 1 99 ? 14.584 -12.121 -33.591 1.00 91.81 99 SER A O 1
ATOM 814 N N . GLN A 1 100 ? 15.439 -10.101 -33.126 1.00 92.81 100 GLN A N 1
ATOM 815 C CA . GLN A 1 100 ? 16.511 -10.101 -34.127 1.00 92.81 100 GLN A CA 1
ATOM 816 C C . GLN A 1 100 ? 16.072 -10.587 -35.529 1.00 92.81 100 GLN A C 1
ATOM 818 O O . GLN A 1 100 ? 16.732 -11.447 -36.109 1.00 92.81 100 GLN A O 1
ATOM 823 N N . PRO A 1 101 ? 15.029 -9.988 -36.139 1.00 94.31 101 PRO A N 1
ATOM 824 C CA . PRO A 1 101 ? 14.443 -10.464 -37.402 1.00 94.31 101 PRO A CA 1
ATOM 825 C C . PRO A 1 101 ? 15.421 -10.452 -38.590 1.00 94.31 101 PRO A C 1
ATOM 827 O O . PRO A 1 101 ? 15.217 -11.120 -39.597 1.00 94.31 101 PRO A O 1
ATOM 830 N N . TRP A 1 102 ? 16.511 -9.685 -38.497 1.00 95.50 102 TRP A N 1
ATOM 831 C CA . TRP A 1 102 ? 17.575 -9.686 -39.501 1.00 95.50 102 TRP A CA 1
ATOM 832 C C . TRP A 1 102 ? 18.323 -11.023 -39.588 1.00 95.50 102 TRP A C 1
ATOM 834 O O . TRP A 1 102 ? 18.849 -11.329 -40.656 1.00 95.50 102 TRP A O 1
ATOM 844 N N . LEU A 1 103 ? 18.355 -11.815 -38.508 1.00 95.56 103 LEU A N 1
ATOM 845 C CA . LEU A 1 103 ? 18.941 -13.157 -38.520 1.00 95.56 103 LEU A CA 1
ATOM 846 C C . LEU A 1 103 ? 18.116 -14.102 -39.397 1.00 95.56 103 LEU A C 1
ATOM 848 O O . LEU A 1 103 ? 18.688 -14.777 -40.251 1.00 95.56 103 LEU A O 1
ATOM 852 N N . ASP A 1 104 ? 16.789 -14.066 -39.267 1.00 94.31 104 ASP A N 1
ATOM 853 C CA . ASP A 1 104 ? 15.869 -14.869 -40.085 1.00 94.31 104 ASP A CA 1
ATOM 854 C C . ASP A 1 104 ? 15.969 -14.493 -41.567 1.00 94.31 104 ASP A C 1
ATOM 856 O O . ASP A 1 104 ? 15.997 -15.345 -42.453 1.00 94.31 104 ASP A O 1
ATOM 860 N N . LEU A 1 105 ? 16.116 -13.194 -41.837 1.00 94.00 105 LEU A N 1
ATOM 861 C CA . LEU A 1 105 ? 16.317 -12.647 -43.179 1.00 94.00 105 LEU A CA 1
ATOM 862 C C . LEU A 1 105 ? 17.743 -12.849 -43.722 1.00 94.00 105 LEU A C 1
ATOM 864 O O . LEU A 1 105 ? 18.024 -12.420 -44.841 1.00 94.00 105 LEU A O 1
ATOM 868 N N . LYS A 1 106 ? 18.652 -13.457 -42.946 1.00 95.94 106 LYS A N 1
ATOM 869 C CA . LYS A 1 106 ? 20.071 -13.676 -43.286 1.00 95.94 106 LYS A CA 1
ATOM 870 C C . LYS A 1 106 ? 20.800 -12.405 -43.746 1.00 95.94 106 LYS A C 1
ATOM 872 O O . LYS A 1 106 ? 21.661 -12.445 -44.624 1.00 95.94 106 LYS A O 1
ATOM 877 N N . ILE A 1 107 ? 20.473 -11.262 -43.147 1.00 95.50 107 ILE A N 1
ATOM 878 C CA . ILE A 1 107 ? 21.124 -9.972 -43.414 1.00 95.50 107 ILE A CA 1
ATOM 879 C C . ILE A 1 107 ? 21.705 -9.376 -42.134 1.00 95.50 107 ILE A C 1
ATOM 881 O O . ILE A 1 107 ? 21.313 -9.705 -41.018 1.00 95.50 107 ILE A O 1
ATOM 885 N N . SER A 1 108 ? 22.641 -8.439 -42.276 1.00 95.94 108 SER A N 1
ATOM 886 C CA . SER A 1 108 ? 23.163 -7.718 -41.116 1.00 95.94 108 SER A CA 1
ATOM 887 C C . SER A 1 108 ? 22.128 -6.743 -40.541 1.00 95.94 108 SER A C 1
ATOM 889 O O . SER A 1 108 ? 21.330 -6.140 -41.268 1.00 95.94 108 SER A O 1
ATOM 891 N N . ARG A 1 109 ? 22.201 -6.505 -39.225 1.00 95.19 109 ARG A N 1
ATOM 892 C CA . ARG A 1 109 ? 21.346 -5.540 -38.510 1.00 95.19 109 ARG A CA 1
ATOM 893 C C . ARG A 1 109 ? 21.336 -4.153 -39.166 1.00 95.19 109 ARG A C 1
ATOM 895 O O . ARG A 1 109 ? 20.283 -3.534 -39.285 1.00 95.19 109 ARG A O 1
ATOM 902 N N . SER A 1 110 ? 22.494 -3.657 -39.607 1.00 95.62 110 SER A N 1
ATOM 903 C CA . SER A 1 110 ? 22.603 -2.342 -40.256 1.00 95.62 110 SER A CA 1
ATOM 904 C C . SER A 1 110 ? 21.917 -2.299 -41.623 1.00 95.62 110 SER A C 1
ATOM 906 O O . SER A 1 110 ? 21.397 -1.258 -42.020 1.00 95.62 110 SER A O 1
ATOM 908 N N . THR A 1 111 ? 21.904 -3.415 -42.352 1.00 95.69 111 THR A N 1
ATOM 909 C CA . THR A 1 111 ? 21.205 -3.538 -43.637 1.00 95.69 111 THR A CA 1
ATOM 910 C C . THR A 1 111 ? 19.697 -3.565 -43.429 1.00 95.69 111 THR A C 1
ATOM 912 O O . THR A 1 111 ? 18.984 -2.853 -44.130 1.00 95.69 111 THR A O 1
ATOM 915 N N . PHE A 1 112 ? 19.216 -4.300 -42.421 1.00 95.62 112 PHE A N 1
ATOM 916 C CA . PHE A 1 112 ? 17.799 -4.332 -42.051 1.00 95.62 112 PHE A CA 1
ATOM 917 C C . PHE A 1 112 ? 17.242 -2.929 -41.773 1.00 95.62 112 PHE A C 1
ATOM 919 O O . PHE A 1 112 ? 16.267 -2.526 -42.401 1.00 95.62 112 PHE A O 1
ATOM 926 N N . TYR A 1 113 ? 17.897 -2.143 -40.909 1.00 95.44 113 TYR A N 1
ATOM 927 C CA . TYR A 1 113 ? 17.425 -0.785 -40.599 1.00 95.44 113 TYR A CA 1
ATOM 928 C C . TYR A 1 113 ? 17.541 0.188 -41.782 1.00 95.44 113 TYR A C 1
ATOM 930 O O . TYR A 1 113 ? 16.674 1.044 -41.935 1.00 95.44 113 TYR A O 1
ATOM 938 N N . ARG A 1 114 ? 18.563 0.056 -42.643 1.00 96.12 114 ARG A N 1
ATOM 939 C CA . ARG A 1 114 ? 18.668 0.862 -43.875 1.00 96.12 114 ARG A CA 1
ATOM 940 C C . ARG A 1 114 ? 17.529 0.567 -44.852 1.00 96.12 114 ARG A C 1
ATOM 942 O O . ARG A 1 114 ? 16.920 1.504 -45.351 1.00 96.12 114 ARG A O 1
ATOM 949 N N . ARG A 1 115 ? 17.214 -0.715 -45.079 1.00 94.88 115 ARG A N 1
ATOM 950 C CA . ARG A 1 115 ? 16.088 -1.135 -45.933 1.00 94.88 115 ARG A CA 1
ATOM 951 C C . ARG A 1 115 ? 14.751 -0.673 -45.367 1.00 94.88 115 ARG A C 1
ATOM 953 O O . ARG A 1 115 ? 13.958 -0.115 -46.107 1.00 94.88 115 ARG A O 1
ATOM 960 N N . LYS A 1 116 ? 14.550 -0.837 -44.057 1.00 92.38 116 LYS A N 1
ATOM 961 C CA . LYS A 1 116 ? 13.343 -0.372 -43.36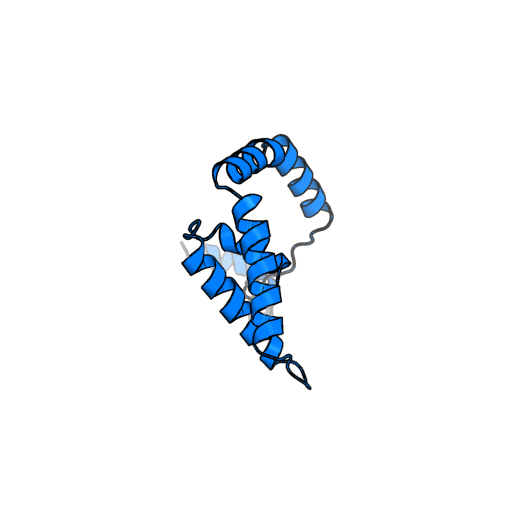8 1.00 92.38 116 LYS A CA 1
ATOM 962 C C . LYS A 1 116 ? 13.123 1.136 -43.541 1.00 92.38 116 LYS A C 1
ATOM 964 O O . LYS A 1 116 ? 12.024 1.553 -43.870 1.00 92.38 116 LYS A O 1
ATOM 969 N N . LYS A 1 117 ? 14.180 1.943 -43.389 1.00 94.50 117 LYS A N 1
ATOM 970 C CA . LYS A 1 117 ? 14.110 3.392 -43.630 1.00 94.50 117 LYS A CA 1
ATOM 971 C C . LYS A 1 117 ? 13.743 3.721 -45.083 1.00 94.50 117 LYS A C 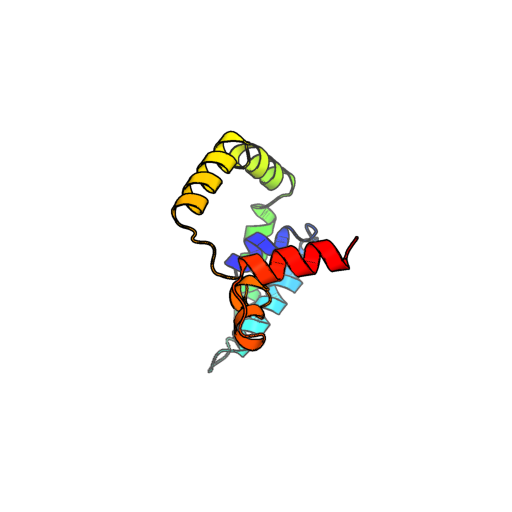1
ATOM 973 O O . LYS A 1 117 ? 13.004 4.664 -45.311 1.00 94.50 117 LYS A O 1
ATOM 978 N N . ALA A 1 118 ? 14.270 2.968 -46.048 1.00 92.44 118 ALA A N 1
ATOM 979 C CA . ALA A 1 118 ? 13.984 3.177 -47.467 1.00 92.44 118 ALA A CA 1
ATOM 980 C C . ALA A 1 118 ? 12.568 2.734 -47.877 1.00 92.44 118 ALA A C 1
ATOM 982 O O . ALA A 1 118 ? 12.049 3.268 -48.841 1.00 92.44 118 ALA A O 1
ATOM 983 N N . SER A 1 119 ? 11.953 1.777 -47.171 1.00 86.25 119 SER A N 1
ATOM 984 C CA . SER A 1 119 ? 10.561 1.359 -47.408 1.00 86.25 119 SER A CA 1
ATOM 985 C C . SER A 1 119 ? 9.514 2.247 -46.731 1.00 86.25 119 SER A C 1
ATOM 987 O O . SER A 1 119 ? 8.335 2.129 -47.037 1.00 86.25 119 SER A O 1
ATOM 989 N N . GLU A 1 120 ? 9.922 3.056 -45.751 1.00 75.56 120 GLU A N 1
ATOM 990 C CA . GLU A 1 120 ? 9.058 4.016 -45.044 1.00 75.56 120 GLU A CA 1
ATOM 991 C C . GLU A 1 120 ? 9.059 5.411 -45.705 1.00 75.56 120 GLU A C 1
ATOM 993 O O . GLU A 1 120 ? 8.309 6.282 -45.268 1.00 75.56 120 GLU A O 1
ATOM 998 N N . ALA A 1 121 ? 9.908 5.622 -46.717 1.00 62.00 121 ALA A N 1
ATOM 999 C CA . ALA A 1 121 ? 9.997 6.834 -47.532 1.00 62.00 121 ALA A CA 1
ATOM 1000 C C . ALA A 1 121 ? 9.254 6.637 -48.858 1.00 62.00 121 ALA A C 1
ATOM 1002 O O . ALA A 1 121 ? 8.652 7.627 -49.326 1.00 62.00 121 ALA A O 1
#

pLDDT: mean 94.59, std 4.5, range [62.0, 98.06]

Secondary structure (DSSP, 8-state):
-HHHHHHHTTTT---HHHHHHHHHHHHHHHHTTSSSPPPHHHHHHHHHHHHHHHHHH--HHHHHHHHHHH--HHHHHHHHHHHHHH--PPPPTTSHHHH-HHHHTTS-HHHHHHHHHHH--

Foldseek 3Di:
DLVCLLVVCVVVVDDLVVQLVVLLVVLVVVQVVDPDRDDSVVSSVRSNVSSVVSNVPDDPVVVVVVCVVQVPPVNVVVVCVVCVVVDDDDDDCPDCVNVVVCVVVVHDPVVVVVVVVVVVD

Sequence (121 aa):
TRKWAYRAIRQGWPEYEQWLQACYERASAYNLQFSAPLDENEVRGIAKSIAKWTFNIFSKEKFEAYVRDSHSSKIQSIRGRKGGLISKRGASPLSQRTSQPWLDLKISRSTFYRRKKASEA

Organism: Escherichia coli (NCBI:txid562)

InterPro domains:
  IPR013321 Arc-type ribbon-helix-helix [G3DSA:1.10.1220.10] (89-119)
  IPR014820 Primase, C-terminal 1 [PF08708] (8-55)

Radius of gyration: 26.3 Å; chains: 1; bounding box: 41×42×66 Å